Protein AF-A0A967HTM3-F1 (afdb_monomer)

pLDDT: mean 82.19, std 10.1, range [48.19, 95.38]

Mean predicted aligned error: 10.37 Å

Radius of gyration: 22.83 Å; Cα contacts (8 Å, |Δi|>4): 15; chains: 1; bounding box: 42×36×60 Å

Sequence (82 aa):
VETALAVVLAVGSGLLAHDLVRVTRDDPGFRPEGLMAMTLNLEPRYGRDEWVPMWERIMDNARSLPGVSSVAVATQAPWDGT

Solvent-accessible surface 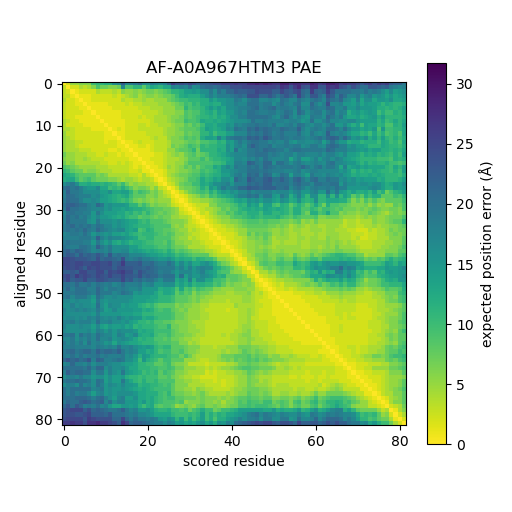area (backbone atoms only — not comparable to full-atom values): 5577 Å² total; per-residue (Å²): 108,73,66,59,55,50,52,53,50,52,52,53,51,51,51,52,53,50,52,53,56,49,63,74,66,48,80,86,84,67,77,70,79,93,63,83,86,82,89,82,88,74,74,94,81,67,56,83,86,50,50,60,64,50,52,52,54,53,45,54,57,54,54,70,41,89,90,50,89,79,80,86,88,68,96,67,65,99,68,74,92,121

Structure (mmCIF, N/CA/C/O backbone):
data_AF-A0A967HTM3-F1
#
_entry.id   AF-A0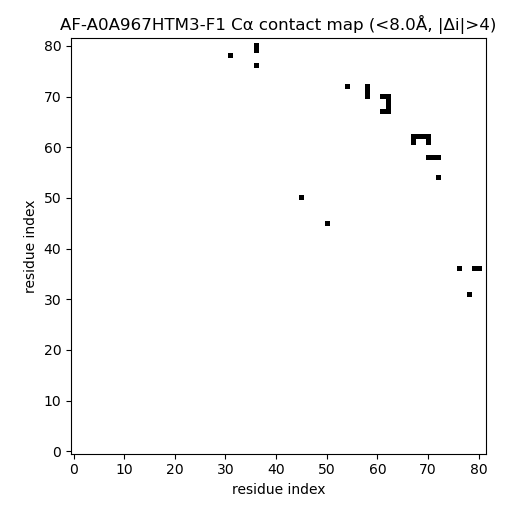A967HTM3-F1
#
loop_
_atom_site.group_PDB
_atom_site.id
_atom_site.type_symbol
_atom_site.label_atom_id
_atom_site.label_alt_id
_atom_site.label_comp_id
_atom_site.label_asym_id
_atom_site.label_entity_id
_atom_site.label_seq_id
_atom_site.pdbx_PDB_ins_code
_atom_site.Cartn_x
_atom_site.Cartn_y
_atom_site.Cartn_z
_atom_site.occupancy
_atom_site.B_iso_or_equiv
_atom_site.auth_seq_id
_atom_site.auth_comp_id
_atom_site.auth_asym_id
_atom_site.auth_atom_id
_atom_site.pdbx_PDB_model_num
ATOM 1 N N . VAL A 1 1 ? -15.422 18.228 41.621 1.00 70.81 1 VAL A N 1
ATOM 2 C CA . VAL A 1 1 ? -15.156 18.750 40.255 1.00 70.81 1 VAL A CA 1
ATOM 3 C C . VAL A 1 1 ? -14.076 17.931 39.552 1.00 70.81 1 VAL A C 1
ATOM 5 O O . VAL A 1 1 ? -14.263 17.587 38.397 1.00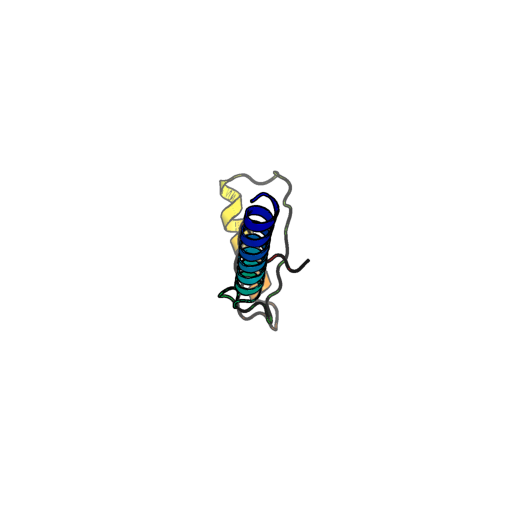 70.81 1 VAL A O 1
ATOM 8 N N . GLU A 1 2 ? -13.011 17.536 40.254 1.00 77.12 2 GLU A N 1
ATOM 9 C CA . GLU A 1 2 ? -11.931 16.672 39.737 1.00 77.12 2 GLU A CA 1
ATOM 10 C C . GLU A 1 2 ? -12.429 15.373 39.069 1.00 77.12 2 GLU A C 1
ATOM 12 O O . GLU A 1 2 ? -12.060 15.058 37.942 1.00 77.12 2 GLU A O 1
ATOM 17 N N . THR A 1 3 ? -13.386 14.688 39.696 1.00 90.56 3 THR A N 1
ATOM 18 C CA . THR A 1 3 ? -14.040 13.493 39.138 1.00 90.56 3 THR A CA 1
ATOM 19 C C . THR A 1 3 ? -14.894 13.774 37.900 1.00 90.56 3 THR A C 1
ATOM 21 O O . THR A 1 3 ? -14.963 12.936 37.009 1.00 90.56 3 THR A O 1
ATOM 24 N N . ALA A 1 4 ? -15.517 14.950 37.796 1.00 90.50 4 ALA A N 1
ATOM 25 C CA . ALA A 1 4 ? -16.33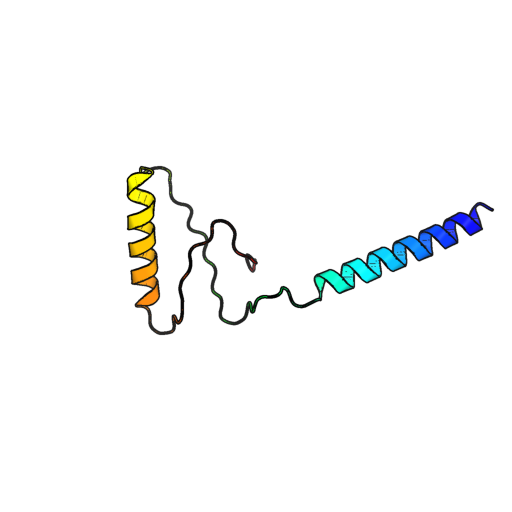1 15.310 36.634 1.00 90.50 4 ALA A CA 1
ATOM 26 C C . ALA A 1 4 ? -15.459 15.528 35.387 1.00 90.50 4 ALA A C 1
ATOM 28 O O . ALA A 1 4 ? -15.795 15.048 34.308 1.00 90.50 4 ALA A O 1
ATOM 29 N N . LEU A 1 5 ? -14.304 16.180 35.550 1.00 91.25 5 LEU A N 1
ATOM 30 C CA . LEU A 1 5 ? -13.304 16.330 34.489 1.00 91.25 5 LEU A CA 1
ATOM 31 C C . LEU A 1 5 ? -12.710 14.982 34.070 1.00 91.25 5 LEU A C 1
ATOM 33 O O . LEU A 1 5 ? -12.568 14.730 32.876 1.00 91.25 5 LEU A O 1
ATOM 37 N N . ALA A 1 6 ? -12.427 14.098 35.030 1.00 93.12 6 ALA A N 1
ATOM 38 C CA . ALA A 1 6 ? -11.930 12.756 34.741 1.00 93.12 6 ALA A CA 1
ATOM 39 C C . ALA A 1 6 ? -12.926 11.932 33.905 1.00 93.12 6 ALA A C 1
ATOM 41 O O . ALA A 1 6 ? -12.522 11.269 32.953 1.00 93.12 6 ALA A O 1
ATOM 42 N N . VAL A 1 7 ? -14.228 12.014 34.207 1.00 93.94 7 VAL A N 1
ATOM 43 C CA . VAL A 1 7 ? -15.278 11.326 33.436 1.00 93.94 7 VAL A CA 1
ATOM 44 C C . VAL A 1 7 ? -15.389 11.891 32.021 1.00 93.94 7 VAL A C 1
ATOM 46 O O . VAL A 1 7 ? -15.437 11.123 31.064 1.00 93.94 7 VAL A O 1
ATOM 49 N N . VAL A 1 8 ? -15.374 13.218 31.863 1.00 95.25 8 VAL A N 1
ATOM 50 C CA . VAL A 1 8 ? -15.402 13.857 30.536 1.00 95.25 8 VAL A CA 1
ATOM 51 C C . VAL A 1 8 ? -14.185 13.445 29.702 1.00 95.25 8 VAL A C 1
ATOM 53 O O . VAL A 1 8 ? -14.336 13.092 28.533 1.00 95.25 8 VAL A O 1
ATOM 56 N N . LEU A 1 9 ? -12.992 13.420 30.305 1.00 94.19 9 LEU A N 1
ATOM 57 C CA . LEU A 1 9 ? -11.767 12.986 29.634 1.00 94.19 9 LEU A CA 1
ATOM 58 C C . LEU A 1 9 ? -11.825 11.505 29.237 1.00 94.19 9 LEU A C 1
ATOM 60 O O . LEU A 1 9 ? -11.446 11.167 28.121 1.00 94.19 9 LEU A O 1
ATOM 64 N N . ALA A 1 10 ? -12.315 10.633 30.121 1.00 95.00 10 ALA A N 1
ATOM 65 C CA . ALA A 1 10 ? -12.432 9.199 29.860 1.00 95.00 10 ALA A CA 1
ATOM 66 C C . ALA A 1 10 ? -13.426 8.886 28.731 1.00 95.00 10 ALA A C 1
ATOM 68 O O . ALA A 1 10 ? -13.173 8.018 27.898 1.00 95.00 10 ALA A O 1
ATOM 69 N N . VAL A 1 11 ? -14.544 9.613 28.669 1.00 95.38 11 VAL A N 1
ATOM 70 C CA . VAL A 1 11 ? -15.502 9.490 27.563 1.00 95.38 11 VAL A CA 1
ATOM 71 C C . VAL A 1 11 ? -14.881 10.000 26.262 1.00 95.38 11 VAL A C 1
ATOM 73 O O . VAL A 1 11 ? -14.958 9.318 25.243 1.00 95.38 11 VAL A O 1
ATOM 76 N N . GLY A 1 12 ? -14.211 11.157 26.291 1.00 92.75 12 GLY A N 1
ATOM 77 C CA . GLY A 1 12 ? -13.535 11.713 25.117 1.00 92.75 12 GLY A CA 1
ATOM 78 C C . GLY A 1 12 ? -12.433 10.800 24.570 1.00 92.75 12 GLY A C 1
ATOM 79 O O . GLY A 1 12 ? -12.372 10.563 23.366 1.00 92.75 12 GLY A O 1
ATOM 80 N N . SER A 1 13 ? -11.599 10.228 25.441 1.00 93.00 13 SER A N 1
ATOM 81 C CA . SER A 1 13 ? -10.540 9.299 25.035 1.00 93.00 13 SER A CA 1
ATOM 82 C C . SER A 1 13 ? -11.097 7.976 24.504 1.00 93.00 13 SER A C 1
ATOM 84 O O . SER A 1 13 ? -10.582 7.459 23.515 1.00 93.00 13 SER A O 1
ATOM 86 N N . GLY A 1 14 ? -12.177 7.457 25.099 1.00 93.00 14 GLY A N 1
ATOM 87 C CA . GLY A 1 14 ? -12.864 6.259 24.618 1.00 93.00 14 GLY A CA 1
ATOM 88 C C . GLY A 1 14 ? -13.471 6.443 23.226 1.00 93.00 14 GLY A C 1
ATOM 89 O O . GLY A 1 14 ? -13.336 5.563 22.378 1.00 93.00 14 GLY A O 1
ATOM 90 N N . LEU A 1 15 ? -14.078 7.604 22.963 1.00 92.25 15 LEU A N 1
ATOM 91 C CA . LEU A 1 15 ? -14.615 7.945 21.643 1.00 92.25 15 LEU A CA 1
ATOM 92 C C . LEU A 1 15 ? -13.508 8.080 20.591 1.00 92.25 15 LEU A C 1
ATOM 94 O O . LEU A 1 15 ? -13.638 7.523 19.505 1.00 92.25 15 LEU A O 1
ATOM 98 N N . LEU A 1 16 ? -12.395 8.740 20.925 1.00 91.44 16 LEU A N 1
ATOM 99 C CA . LEU A 1 16 ? -11.238 8.844 20.029 1.00 91.44 16 LEU A CA 1
ATOM 100 C C . LEU A 1 16 ? -10.635 7.472 19.711 1.00 91.44 16 LEU A C 1
ATOM 102 O O . LEU A 1 16 ? -10.335 7.181 18.556 1.00 91.44 16 LEU A O 1
ATOM 106 N N . ALA A 1 17 ? -10.485 6.614 20.723 1.00 91.56 17 ALA A N 1
ATOM 107 C CA . ALA A 1 17 ? -10.003 5.252 20.529 1.00 91.56 17 ALA A CA 1
ATOM 108 C C . ALA A 1 17 ? -10.961 4.436 19.646 1.00 91.56 17 ALA A C 1
ATOM 110 O O . ALA A 1 17 ? -10.513 3.693 18.775 1.00 91.56 17 ALA A O 1
ATOM 111 N N . HIS A 1 18 ? -12.273 4.594 19.836 1.00 88.75 18 HIS A N 1
ATOM 112 C CA . HIS A 1 18 ? -13.286 3.929 19.021 1.00 88.75 18 HIS A CA 1
ATOM 113 C C . HIS A 1 18 ? -13.234 4.367 17.552 1.00 88.75 18 HIS A C 1
ATOM 115 O O . HIS A 1 18 ? -13.217 3.515 16.663 1.00 88.75 18 HIS A O 1
ATOM 121 N N . ASP A 1 19 ? -13.164 5.674 17.294 1.00 85.50 19 ASP A N 1
ATOM 122 C CA . ASP A 1 19 ? -13.065 6.208 15.933 1.00 85.50 19 ASP A CA 1
ATOM 123 C C . ASP A 1 19 ? -11.767 5.771 15.250 1.00 85.50 19 ASP A C 1
ATOM 125 O O . ASP A 1 19 ? -11.795 5.359 14.091 1.00 85.50 19 ASP A O 1
ATOM 129 N N . LEU A 1 20 ? -10.645 5.767 15.974 1.00 86.00 20 LEU A N 1
ATOM 130 C CA . LEU A 1 20 ? -9.369 5.297 15.439 1.00 86.00 20 LEU A CA 1
ATOM 131 C C . LEU A 1 20 ? -9.433 3.820 15.020 1.00 86.00 20 LEU A C 1
ATOM 133 O O . LEU A 1 20 ? -8.938 3.463 13.954 1.00 86.00 20 LEU A O 1
ATOM 137 N N . VAL A 1 21 ? -10.075 2.965 15.824 1.00 85.75 21 VAL A N 1
ATOM 138 C CA . VAL A 1 21 ? -10.281 1.543 15.492 1.00 85.75 21 VAL A CA 1
ATOM 139 C C . VAL A 1 21 ? -11.219 1.361 14.298 1.00 85.75 21 VAL A C 1
ATOM 141 O O . VAL A 1 21 ? -11.088 0.382 13.566 1.00 85.75 21 VAL A O 1
ATOM 144 N N . ARG A 1 22 ? -12.175 2.273 14.085 1.00 81.94 22 ARG A N 1
ATOM 145 C CA . ARG A 1 22 ? -13.058 2.216 12.914 1.00 81.94 22 ARG A CA 1
ATOM 146 C C . ARG A 1 22 ? -12.301 2.572 11.636 1.00 81.94 22 ARG A C 1
ATOM 148 O O . ARG A 1 22 ? -12.365 1.816 10.678 1.00 81.94 22 ARG A O 1
ATOM 155 N N . VAL A 1 23 ? -11.511 3.644 11.666 1.00 78.69 23 VAL A N 1
ATOM 156 C CA . VAL A 1 23 ? -10.721 4.107 10.512 1.00 78.69 23 VAL A CA 1
ATOM 157 C C . VAL A 1 23 ? -9.696 3.070 10.053 1.00 78.69 23 VAL A C 1
ATOM 159 O O . VAL A 1 23 ? -9.475 2.925 8.859 1.00 78.69 23 VAL A O 1
ATOM 162 N N . THR A 1 24 ? -9.084 2.313 10.967 1.00 73.88 24 THR A N 1
ATOM 163 C CA . THR A 1 24 ? -8.131 1.251 10.589 1.00 73.88 24 THR A CA 1
ATOM 164 C C . THR A 1 24 ? -8.794 -0.019 10.057 1.00 73.88 24 THR A C 1
ATOM 166 O O . THR A 1 24 ? -8.101 -0.884 9.527 1.00 73.88 24 THR A O 1
ATOM 169 N N . ARG A 1 25 ? -10.114 -0.162 10.221 1.00 66.44 25 ARG A N 1
ATOM 170 C CA . ARG A 1 25 ? -10.901 -1.299 9.720 1.00 66.44 25 ARG A CA 1
ATOM 171 C C . ARG A 1 25 ? -11.659 -0.993 8.439 1.00 66.44 25 ARG A C 1
ATOM 173 O O . ARG A 1 25 ? -12.125 -1.935 7.801 1.00 66.44 25 ARG A O 1
ATOM 180 N N . ASP A 1 26 ? -11.827 0.281 8.107 1.00 67.56 26 ASP A N 1
ATOM 181 C CA . ASP A 1 26 ? -12.422 0.673 6.839 1.00 67.56 26 ASP A CA 1
ATOM 182 C C . ASP A 1 26 ? -11.521 0.208 5.685 1.00 67.56 26 ASP A C 1
ATOM 184 O O . ASP A 1 26 ? -10.294 0.160 5.808 1.00 67.56 26 ASP A O 1
ATOM 188 N N . ASP A 1 27 ? -12.161 -0.203 4.587 1.00 64.88 27 ASP A N 1
ATOM 189 C CA . ASP A 1 27 ? -11.508 -0.753 3.400 1.00 64.88 27 ASP A CA 1
ATOM 190 C C . ASP A 1 27 ? -10.354 0.174 2.977 1.00 64.88 27 ASP A C 1
ATOM 192 O O . ASP A 1 27 ? -10.584 1.372 2.775 1.00 64.88 27 ASP A O 1
ATOM 196 N N . PRO A 1 28 ? -9.116 -0.335 2.846 1.00 70.19 28 PRO A N 1
ATOM 197 C CA . PRO A 1 28 ? -7.945 0.485 2.544 1.00 70.19 28 PRO A CA 1
ATOM 198 C C . PRO A 1 28 ? -8.025 1.176 1.168 1.00 70.19 28 PRO A C 1
ATOM 200 O O . PRO A 1 28 ? -7.110 1.906 0.785 1.00 70.19 28 PRO A O 1
ATOM 2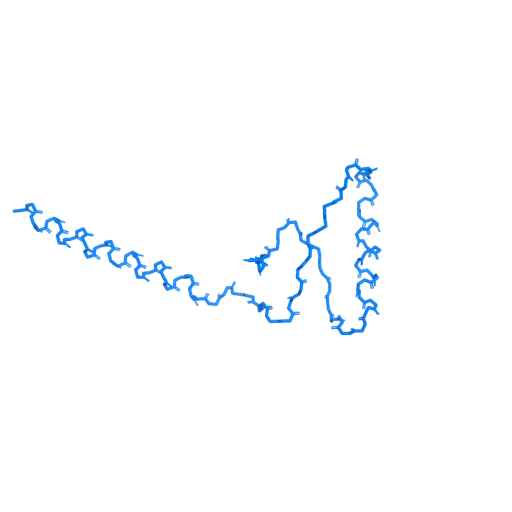03 N N . GLY A 1 29 ? -9.105 0.961 0.408 1.00 73.94 29 GLY A N 1
ATOM 204 C CA . GLY A 1 29 ? -9.359 1.574 -0.889 1.00 73.94 29 GLY A CA 1
ATOM 205 C C . GLY A 1 29 ? -8.646 0.847 -2.024 1.00 73.94 29 GLY A C 1
ATOM 206 O O . GLY A 1 29 ? -8.700 1.290 -3.172 1.00 73.94 29 GLY A O 1
ATOM 207 N N . PHE A 1 30 ? -7.986 -0.273 -1.723 1.00 73.75 30 PHE A N 1
ATOM 208 C CA . PHE A 1 30 ? -7.342 -1.152 -2.688 1.00 73.75 30 PHE A CA 1
ATOM 209 C C . PHE A 1 30 ? -7.533 -2.614 -2.275 1.00 73.75 30 PHE A C 1
ATOM 211 O O . PHE A 1 30 ? -7.749 -2.923 -1.109 1.00 73.75 30 PHE A O 1
ATOM 218 N N . ARG A 1 31 ? -7.451 -3.520 -3.250 1.00 74.00 31 ARG A N 1
ATOM 219 C CA . ARG A 1 31 ? -7.661 -4.956 -3.038 1.00 74.00 31 ARG A CA 1
ATOM 220 C C . ARG A 1 31 ? -6.309 -5.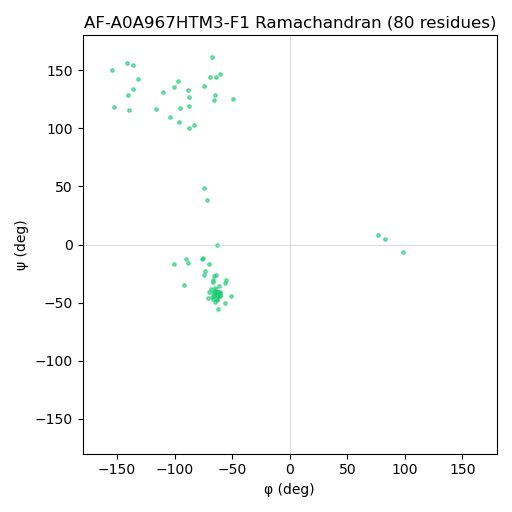645 -2.854 1.00 74.00 31 ARG A C 1
ATOM 222 O O . ARG A 1 31 ? -5.590 -5.761 -3.848 1.00 74.00 31 ARG A O 1
ATOM 229 N N . PRO A 1 32 ? -5.917 -6.052 -1.634 1.00 74.56 32 PRO A N 1
ATOM 230 C CA . PRO A 1 32 ? -4.670 -6.781 -1.413 1.00 74.56 32 PRO A CA 1
ATOM 231 C C . PRO A 1 32 ? -4.719 -8.215 -1.966 1.00 74.56 32 PRO A C 1
ATOM 233 O O . PRO A 1 32 ? -3.675 -8.844 -2.141 1.00 74.56 32 PRO A O 1
ATOM 236 N N . GLU A 1 33 ? -5.906 -8.756 -2.256 1.00 79.69 33 GLU A N 1
ATOM 237 C CA . GLU A 1 33 ? -6.061 -10.132 -2.719 1.00 79.69 33 GLU A CA 1
ATOM 238 C C . GLU A 1 33 ? -5.418 -10.339 -4.097 1.00 79.69 33 GLU A C 1
ATOM 240 O O . GLU A 1 33 ? -5.755 -9.676 -5.077 1.00 79.69 33 GLU A O 1
ATOM 245 N N . GLY A 1 34 ? -4.504 -11.309 -4.184 1.00 77.62 34 GLY A N 1
ATOM 246 C CA . GLY A 1 34 ? -3.795 -11.624 -5.426 1.00 77.62 34 GLY A CA 1
ATOM 247 C C . GLY A 1 34 ? -2.679 -10.638 -5.785 1.00 77.62 34 GLY A C 1
ATOM 248 O O . GLY A 1 34 ? -2.115 -10.755 -6.873 1.00 77.62 34 GLY A O 1
ATOM 249 N N . LEU A 1 35 ? -2.332 -9.700 -4.893 1.00 83.25 35 LEU A N 1
ATOM 250 C CA . LEU A 1 35 ? -1.141 -8.866 -5.035 1.00 83.25 35 LEU A CA 1
ATOM 251 C C . LEU A 1 35 ? 0.077 -9.548 -4.408 1.00 83.25 35 LEU A C 1
ATOM 253 O O . LEU A 1 35 ? 0.042 -10.013 -3.272 1.00 83.25 35 LEU A O 1
ATOM 257 N N . MET A 1 36 ? 1.179 -9.560 -5.155 1.00 81.88 36 MET A N 1
ATOM 258 C CA . MET A 1 36 ? 2.494 -9.946 -4.657 1.00 81.88 36 MET A CA 1
ATOM 259 C C . MET A 1 36 ? 3.412 -8.729 -4.734 1.00 81.88 36 MET A C 1
ATOM 261 O O . MET A 1 36 ? 3.680 -8.217 -5.821 1.00 81.88 36 MET A O 1
ATOM 265 N N . ALA A 1 37 ? 3.878 -8.262 -3.577 1.00 84.25 37 ALA A N 1
ATOM 266 C CA . ALA A 1 37 ? 4.873 -7.204 -3.477 1.00 84.25 37 ALA A CA 1
ATOM 267 C C . ALA A 1 37 ? 6.266 -7.818 -3.283 1.00 84.25 37 ALA A C 1
ATOM 269 O O . ALA A 1 37 ? 6.427 -8.811 -2.576 1.00 84.25 37 ALA A O 1
ATOM 270 N N . MET A 1 38 ? 7.276 -7.230 -3.922 1.00 80.94 38 MET A N 1
ATOM 271 C CA . MET A 1 38 ? 8.674 -7.614 -3.743 1.00 80.94 38 MET A CA 1
ATOM 272 C C . MET A 1 38 ? 9.546 -6.364 -3.732 1.00 80.94 38 MET A C 1
ATOM 274 O O . MET A 1 38 ? 9.495 -5.554 -4.658 1.00 80.94 38 MET A O 1
ATOM 278 N N . THR A 1 39 ? 10.383 -6.244 -2.706 1.00 82.75 39 THR A N 1
ATOM 279 C CA . THR A 1 39 ? 11.329 -5.136 -2.564 1.00 82.75 39 THR A CA 1
ATOM 280 C C . THR A 1 39 ? 12.687 -5.549 -3.117 1.00 82.75 39 THR A C 1
ATOM 282 O O . THR A 1 39 ? 13.324 -6.475 -2.615 1.00 82.75 39 THR A O 1
ATOM 285 N N . LEU A 1 40 ? 13.140 -4.855 -4.162 1.00 79.00 40 LEU A N 1
ATOM 286 C CA . LEU A 1 40 ? 14.449 -5.073 -4.773 1.00 79.00 40 LEU A CA 1
ATOM 287 C C . LEU A 1 40 ? 15.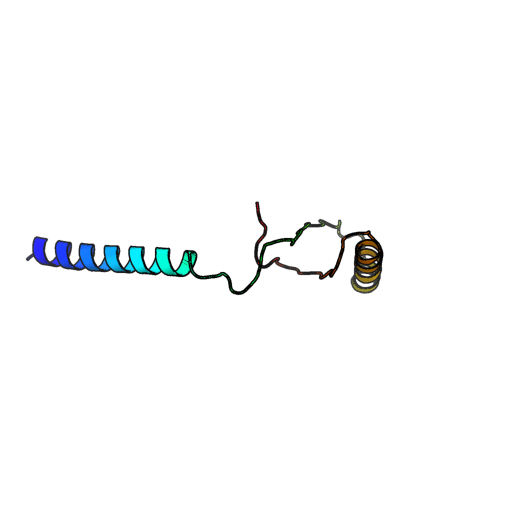408 -3.963 -4.343 1.00 79.00 40 LEU A C 1
ATOM 289 O O . LEU A 1 40 ? 15.294 -2.820 -4.785 1.00 79.00 40 LEU A O 1
ATOM 293 N N . ASN A 1 41 ? 16.380 -4.315 -3.504 1.00 78.81 41 ASN A N 1
ATOM 294 C CA . ASN A 1 41 ? 17.464 -3.417 -3.122 1.00 78.81 41 ASN A CA 1
ATOM 295 C C . ASN A 1 41 ? 18.599 -3.534 -4.138 1.00 78.81 41 ASN A C 1
ATOM 297 O O . ASN A 1 41 ? 19.385 -4.479 -4.109 1.00 78.81 41 ASN A O 1
ATOM 301 N N . LEU A 1 42 ? 18.660 -2.579 -5.060 1.00 72.38 42 LEU A N 1
ATOM 302 C CA . LEU A 1 42 ? 19.723 -2.493 -6.054 1.00 72.38 42 LEU A CA 1
ATOM 303 C C . LEU A 1 42 ? 20.892 -1.691 -5.474 1.00 72.38 42 LEU A C 1
ATOM 305 O O . LEU A 1 42 ? 20.718 -0.563 -5.014 1.00 72.38 42 LEU A O 1
ATOM 309 N N . GLU A 1 43 ? 22.093 -2.265 -5.511 1.00 71.56 43 GLU A N 1
ATOM 310 C CA . GLU A 1 43 ? 23.319 -1.525 -5.203 1.00 71.56 43 GLU A CA 1
ATOM 311 C C . GLU A 1 43 ? 23.481 -0.350 -6.191 1.00 71.56 43 GLU A C 1
ATOM 313 O O . GLU A 1 43 ? 23.091 -0.484 -7.356 1.00 71.56 43 GLU A O 1
ATOM 318 N N . PRO A 1 44 ? 24.061 0.794 -5.774 1.00 66.94 44 PRO A N 1
ATOM 319 C CA . PRO A 1 44 ? 24.157 2.024 -6.571 1.00 66.94 44 PRO A CA 1
ATOM 320 C C . PRO A 1 44 ? 25.210 1.922 -7.693 1.00 66.94 44 PRO A C 1
ATOM 322 O O . PRO A 1 44 ? 26.082 2.774 -7.836 1.00 66.94 44 PRO A O 1
ATOM 325 N N . ARG A 1 45 ? 25.167 0.840 -8.473 1.00 67.62 45 ARG A N 1
ATOM 326 C CA . ARG A 1 45 ? 26.043 0.579 -9.619 1.00 67.62 45 ARG A CA 1
ATOM 327 C C . ARG A 1 45 ? 25.510 1.151 -10.930 1.00 67.62 45 ARG A C 1
ATOM 329 O O . ARG A 1 45 ? 26.289 1.259 -11.867 1.00 67.62 45 ARG A O 1
ATOM 336 N N . TYR A 1 46 ? 24.230 1.512 -10.995 1.00 67.69 46 TYR A N 1
ATOM 337 C CA . TYR A 1 46 ? 23.594 2.016 -12.214 1.00 67.69 46 TYR A CA 1
ATOM 338 C C . TYR A 1 46 ? 23.474 3.538 -12.189 1.00 67.69 46 TYR A C 1
ATOM 340 O O . TYR A 1 46 ? 23.070 4.125 -11.180 1.00 67.69 46 TYR A O 1
ATOM 348 N N . GLY A 1 47 ? 23.814 4.174 -13.310 1.00 71.69 47 GLY A N 1
ATOM 349 C CA . GLY A 1 47 ? 23.586 5.603 -13.507 1.00 71.69 47 GLY A CA 1
ATOM 350 C C . GLY A 1 47 ? 22.091 5.929 -13.595 1.00 71.69 47 GLY A C 1
ATOM 351 O O . GLY A 1 47 ? 21.264 5.065 -13.887 1.00 71.69 47 GLY A O 1
ATOM 352 N N . ARG A 1 48 ? 21.722 7.202 -13.384 1.00 74.62 48 ARG A N 1
ATOM 353 C CA . ARG A 1 48 ? 20.319 7.656 -13.486 1.00 74.62 48 ARG A CA 1
ATOM 354 C C . ARG A 1 48 ? 19.702 7.326 -14.856 1.00 74.62 48 ARG A C 1
ATOM 356 O O . ARG A 1 48 ? 18.520 7.001 -14.920 1.00 74.62 48 ARG A O 1
ATOM 363 N N . ASP A 1 49 ? 20.513 7.353 -15.909 1.00 82.25 49 ASP A N 1
ATOM 364 C CA . ASP A 1 49 ? 20.090 7.106 -17.293 1.00 82.25 49 ASP A CA 1
ATOM 365 C C . ASP A 1 49 ? 19.792 5.621 -17.577 1.00 82.25 49 ASP A C 1
ATOM 367 O O . ASP A 1 49 ? 19.013 5.298 -18.469 1.00 82.25 49 ASP A O 1
ATOM 371 N N . GLU A 1 50 ? 20.361 4.704 -16.789 1.00 83.81 50 GLU A N 1
ATOM 372 C CA . GLU A 1 50 ? 20.176 3.253 -16.941 1.00 83.81 50 GLU A CA 1
ATOM 373 C C . GLU A 1 50 ? 18.989 2.724 -16.122 1.00 83.81 50 GLU A C 1
ATOM 375 O O . GLU A 1 50 ? 18.538 1.594 -16.314 1.00 83.81 50 GLU A O 1
ATOM 380 N N . TRP A 1 51 ? 18.454 3.545 -15.215 1.00 83.00 51 TRP A N 1
ATOM 381 C CA . TRP A 1 51 ? 17.439 3.128 -14.251 1.00 83.00 51 TRP A CA 1
ATOM 382 C C . TRP A 1 51 ? 16.106 2.766 -14.914 1.00 83.00 51 TRP A C 1
ATOM 384 O O . TRP A 1 51 ? 15.525 1.722 -14.625 1.00 83.00 51 TRP A O 1
ATOM 394 N N . VAL A 1 52 ? 15.635 3.615 -15.831 1.00 85.94 52 VAL A N 1
ATOM 395 C CA . VAL A 1 52 ? 14.381 3.411 -16.574 1.00 85.94 52 VAL A CA 1
ATOM 396 C C . VAL A 1 52 ? 14.425 2.137 -17.432 1.00 85.94 52 VAL A C 1
ATOM 398 O O . VAL A 1 52 ? 13.588 1.261 -17.205 1.00 85.94 52 VAL A O 1
ATOM 401 N N . PRO A 1 53 ? 15.405 1.952 -18.342 1.00 89.44 53 PRO A N 1
ATOM 402 C CA . PRO A 1 53 ? 15.445 0.758 -19.189 1.00 89.44 53 PRO A CA 1
ATOM 403 C C . PRO A 1 53 ? 15.680 -0.538 -18.398 1.00 89.44 53 PRO A C 1
ATOM 405 O O . PRO A 1 53 ? 15.253 -1.610 -18.828 1.00 89.44 53 PRO A O 1
ATOM 408 N N . MET A 1 54 ? 16.337 -0.474 -17.235 1.00 86.38 54 MET A N 1
ATOM 409 C CA . MET A 1 54 ? 16.454 -1.622 -16.335 1.00 86.38 54 MET A CA 1
ATOM 410 C C . MET A 1 54 ? 15.087 -2.042 -15.777 1.00 86.38 54 MET A C 1
ATOM 412 O O . MET A 1 54 ? 14.738 -3.222 -15.850 1.00 86.38 54 MET A O 1
ATOM 416 N N . TRP A 1 55 ? 14.296 -1.097 -15.254 1.00 88.00 55 TRP A N 1
ATOM 417 C CA . TRP A 1 55 ? 12.965 -1.398 -14.716 1.00 88.00 55 TRP A CA 1
ATOM 418 C C . TRP A 1 55 ? 11.991 -1.8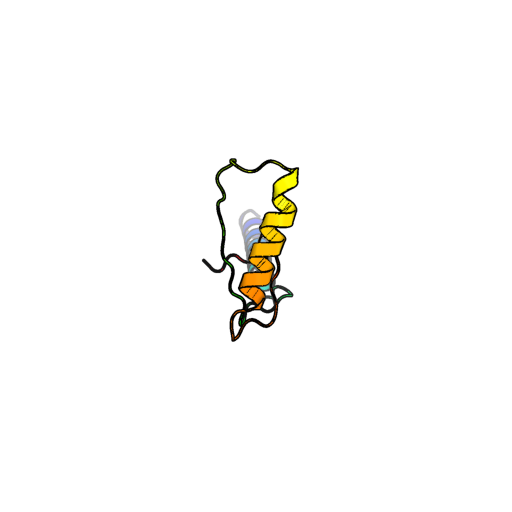89 -15.783 1.00 88.00 55 TRP A C 1
ATOM 420 O O . TRP A 1 55 ? 11.223 -2.809 -15.510 1.00 88.00 55 TRP A O 1
ATOM 430 N N . GLU A 1 56 ? 12.050 -1.342 -16.996 1.00 90.19 56 GLU A N 1
ATOM 431 C CA . GLU A 1 56 ? 11.258 -1.833 -18.131 1.00 90.19 56 GLU A CA 1
ATOM 432 C C . GLU A 1 56 ? 11.525 -3.319 -18.395 1.00 90.19 56 GLU A C 1
ATOM 434 O O . GLU A 1 56 ? 10.592 -4.121 -18.385 1.00 90.19 56 GLU A O 1
ATOM 439 N N . ARG A 1 57 ? 12.800 -3.719 -18.493 1.00 90.44 57 ARG A N 1
ATOM 440 C CA . ARG A 1 57 ? 13.182 -5.128 -18.694 1.00 90.44 57 ARG A CA 1
ATOM 441 C C . ARG A 1 57 ? 12.703 -6.040 -17.566 1.00 90.44 57 ARG A C 1
ATOM 443 O O . ARG A 1 57 ? 12.260 -7.157 -17.827 1.00 90.44 57 ARG A O 1
ATOM 450 N N . ILE A 1 58 ? 12.803 -5.589 -16.314 1.00 89.50 58 ILE A N 1
ATOM 451 C CA . ILE A 1 58 ? 12.331 -6.357 -15.152 1.00 89.50 58 ILE A CA 1
ATOM 452 C C . ILE A 1 58 ? 10.815 -6.560 -15.236 1.00 89.50 58 ILE A C 1
ATOM 454 O O . ILE A 1 58 ? 10.336 -7.683 -15.065 1.00 89.50 58 ILE A O 1
ATOM 458 N N . MET A 1 59 ? 10.063 -5.497 -15.529 1.00 91.69 59 MET A N 1
ATOM 459 C CA . MET A 1 59 ? 8.609 -5.576 -15.640 1.00 91.69 59 MET A CA 1
ATOM 460 C C . MET A 1 59 ? 8.164 -6.458 -16.810 1.00 91.69 59 MET A C 1
ATOM 462 O O . MET A 1 59 ? 7.219 -7.227 -16.653 1.00 91.69 59 MET A O 1
ATOM 466 N N . ASP A 1 60 ? 8.832 -6.382 -17.960 1.00 93.12 60 ASP A N 1
ATOM 467 C CA . ASP A 1 60 ? 8.476 -7.178 -19.139 1.00 93.12 60 ASP A CA 1
ATOM 468 C C . ASP A 1 60 ? 8.707 -8.673 -18.910 1.00 93.12 60 ASP A C 1
ATOM 470 O O . ASP A 1 60 ? 7.837 -9.493 -19.213 1.00 93.12 60 ASP A O 1
ATOM 474 N N . ASN A 1 61 ? 9.822 -9.030 -18.271 1.00 90.62 61 ASN A N 1
ATOM 475 C CA . ASN A 1 61 ? 10.074 -10.405 -17.850 1.00 90.62 61 ASN A CA 1
ATOM 476 C C . ASN A 1 61 ? 9.013 -10.891 -16.853 1.00 90.62 61 ASN A C 1
ATOM 478 O O . ASN A 1 61 ? 8.488 -11.992 -17.012 1.00 90.62 61 ASN A O 1
ATOM 482 N N . ALA A 1 62 ? 8.646 -10.074 -15.861 1.00 90.69 62 ALA A N 1
ATOM 483 C CA . ALA A 1 62 ? 7.604 -10.431 -14.900 1.00 90.69 62 ALA A CA 1
ATOM 484 C C . ALA A 1 62 ? 6.230 -10.633 -15.567 1.00 90.69 62 ALA A C 1
ATOM 486 O O . ALA A 1 62 ? 5.535 -11.594 -15.248 1.00 90.69 62 ALA A O 1
ATOM 487 N N . ARG A 1 63 ? 5.855 -9.791 -16.540 1.00 92.00 63 ARG A N 1
ATOM 488 C CA . ARG A 1 63 ? 4.599 -9.934 -17.304 1.00 92.00 63 ARG A CA 1
ATOM 489 C C . ARG A 1 63 ? 4.543 -11.204 -18.149 1.00 92.00 63 ARG A C 1
ATOM 491 O O . ARG A 1 63 ? 3.454 -11.684 -18.438 1.00 92.00 63 ARG A O 1
ATOM 498 N N . SER A 1 64 ? 5.694 -11.741 -18.554 1.00 92.44 64 SER A N 1
ATOM 499 C CA . SER A 1 64 ? 5.763 -12.977 -19.345 1.00 92.44 64 SER A CA 1
ATOM 500 C C . SER A 1 64 ? 5.504 -14.256 -18.536 1.00 92.44 64 SER A C 1
ATOM 502 O O . SER A 1 64 ? 5.327 -15.324 -19.123 1.00 92.44 64 SER A O 1
ATOM 504 N N . LEU A 1 65 ? 5.473 -14.173 -17.199 1.00 90.75 65 LEU A N 1
ATOM 505 C CA . LEU A 1 65 ? 5.241 -15.329 -16.339 1.00 90.75 65 LEU A CA 1
ATOM 506 C C . LEU A 1 65 ? 3.759 -15.750 -16.362 1.00 90.75 65 LEU A C 1
ATOM 508 O O . LEU A 1 65 ? 2.866 -14.904 -16.248 1.00 90.75 65 LEU A O 1
ATOM 512 N N . PRO A 1 66 ? 3.460 -17.058 -16.456 1.00 88.25 66 PRO A N 1
ATOM 513 C CA . PRO A 1 66 ? 2.086 -17.541 -16.426 1.00 88.25 66 PRO A CA 1
ATOM 514 C C . PRO A 1 66 ? 1.442 -17.247 -15.064 1.00 88.25 66 PRO A C 1
ATOM 516 O O . PRO A 1 66 ? 1.995 -17.584 -14.021 1.00 88.25 66 PRO A O 1
ATOM 519 N N . GLY A 1 67 ? 0.257 -16.632 -15.079 1.00 86.94 67 GLY A N 1
ATOM 520 C CA . GLY A 1 67 ? -0.481 -16.239 -13.871 1.00 86.94 67 GLY A CA 1
ATOM 521 C C . GLY A 1 67 ? -0.323 -14.768 -13.470 1.00 86.94 67 GLY A C 1
ATOM 522 O O . GLY A 1 67 ? -1.041 -14.313 -12.583 1.00 86.94 67 GLY A O 1
ATOM 523 N N . VAL A 1 68 ? 0.545 -14.004 -14.142 1.00 90.25 68 VAL A N 1
ATOM 524 C CA . VAL A 1 68 ? 0.678 -12.556 -13.928 1.00 90.25 68 VAL A CA 1
ATOM 525 C C . VAL A 1 68 ? -0.312 -11.800 -14.815 1.00 90.25 68 VAL A C 1
ATOM 527 O O . VAL A 1 68 ? -0.253 -11.881 -16.038 1.00 90.25 68 VAL A O 1
ATOM 530 N N . SER A 1 69 ? -1.227 -11.044 -14.205 1.00 88.25 69 SER A N 1
ATOM 531 C CA . SER A 1 69 ? -2.197 -10.200 -14.922 1.00 88.25 69 SER A CA 1
ATOM 532 C C . SER A 1 69 ? -1.703 -8.765 -15.131 1.00 88.25 69 SER A C 1
ATOM 534 O O . SER A 1 69 ? -1.997 -8.147 -16.153 1.00 88.25 69 SER A O 1
ATOM 536 N N . SER A 1 70 ? -0.948 -8.223 -14.172 1.00 87.69 70 SER A N 1
ATOM 537 C CA . SER A 1 70 ? -0.425 -6.855 -14.206 1.00 87.69 70 SER A CA 1
ATOM 538 C C . SER A 1 70 ? 0.843 -6.722 -13.367 1.00 87.69 70 SER A C 1
ATOM 540 O O . SER A 1 70 ? 0.997 -7.420 -12.368 1.00 87.69 70 SER A O 1
ATOM 542 N N . VAL A 1 71 ? 1.728 -5.802 -13.759 1.00 90.69 71 VAL A N 1
ATOM 543 C CA . VAL A 1 71 ? 2.971 -5.482 -13.040 1.00 90.69 71 VAL A CA 1
ATOM 544 C C . VAL A 1 71 ? 3.137 -3.969 -12.989 1.00 90.69 71 VAL A C 1
ATOM 546 O O . VAL A 1 71 ? 2.999 -3.304 -14.022 1.00 90.69 71 VAL A O 1
ATOM 549 N N . ALA A 1 72 ? 3.469 -3.452 -11.807 1.00 86.94 72 ALA A N 1
ATOM 550 C CA . ALA A 1 72 ? 3.762 -2.048 -11.548 1.00 86.94 72 ALA A CA 1
ATOM 551 C C . ALA A 1 72 ? 5.003 -1.915 -10.654 1.00 86.94 72 ALA A C 1
ATOM 553 O O . ALA A 1 72 ? 5.315 -2.813 -9.874 1.00 86.94 72 ALA A O 1
ATOM 554 N N . VAL A 1 73 ? 5.691 -0.779 -10.765 1.00 87.19 73 VAL A N 1
ATOM 555 C CA . VAL A 1 73 ? 6.814 -0.403 -9.898 1.00 87.19 73 VAL A CA 1
ATOM 556 C C . VAL A 1 73 ? 6.363 0.757 -9.022 1.00 87.19 73 VAL A C 1
ATOM 558 O O . VAL A 1 73 ? 5.808 1.735 -9.522 1.00 87.19 73 VAL A O 1
ATOM 561 N N . ALA A 1 74 ? 6.614 0.649 -7.721 1.00 83.31 74 ALA A N 1
ATOM 562 C CA . ALA A 1 74 ? 6.328 1.689 -6.747 1.00 83.31 74 ALA A CA 1
ATOM 563 C C . ALA A 1 74 ? 7.555 1.905 -5.858 1.00 83.31 74 ALA A C 1
ATOM 565 O O . ALA A 1 74 ? 8.251 0.958 -5.504 1.00 83.31 74 ALA A O 1
ATOM 566 N N . THR A 1 75 ? 7.817 3.157 -5.490 1.00 79.75 75 THR A N 1
ATOM 567 C CA . THR A 1 75 ? 8.843 3.500 -4.491 1.00 79.75 75 THR A CA 1
ATOM 568 C C . THR A 1 75 ? 8.394 3.181 -3.069 1.00 79.75 75 THR A C 1
ATOM 570 O O . THR A 1 75 ? 9.227 2.959 -2.199 1.00 79.75 75 THR A O 1
ATOM 573 N N . GLN A 1 76 ? 7.083 3.171 -2.840 1.00 73.69 76 GLN A N 1
ATOM 574 C CA . GLN A 1 76 ? 6.424 2.786 -1.600 1.00 73.69 76 GLN A CA 1
ATOM 575 C C . GLN A 1 76 ? 5.188 1.981 -1.996 1.00 73.69 76 GLN A C 1
ATOM 577 O O . GLN A 1 76 ? 4.305 2.509 -2.677 1.00 73.69 76 GLN A O 1
ATOM 582 N N . ALA A 1 77 ? 5.144 0.700 -1.635 1.00 76.06 77 ALA A N 1
ATOM 583 C CA . ALA A 1 77 ? 3.953 -0.106 -1.866 1.00 76.06 77 ALA A CA 1
ATOM 584 C C . ALA A 1 77 ? 2.819 0.376 -0.938 1.00 76.06 77 ALA A C 1
ATOM 586 O O . ALA A 1 77 ? 3.102 0.742 0.203 1.00 76.06 77 ALA A O 1
ATOM 587 N N . PRO A 1 78 ? 1.546 0.364 -1.387 1.00 69.94 78 PRO A N 1
ATOM 588 C CA . PRO A 1 78 ? 0.410 0.757 -0.547 1.00 69.94 78 PRO A CA 1
ATOM 589 C C . PRO A 1 78 ? 0.321 -0.038 0.759 1.00 69.94 78 PRO A C 1
ATOM 591 O O . PRO A 1 78 ? -0.129 0.488 1.771 1.00 69.94 78 PRO A O 1
ATOM 594 N N . TRP A 1 79 ? 0.772 -1.294 0.732 1.00 67.94 79 TRP A N 1
ATOM 595 C CA . TRP A 1 79 ? 0.917 -2.148 1.903 1.00 67.94 79 TRP A CA 1
ATOM 596 C C . TRP A 1 79 ? 2.024 -3.154 1.612 1.00 67.94 79 TRP A C 1
ATOM 598 O O . TRP A 1 79 ? 1.947 -3.919 0.650 1.00 67.94 79 TRP A O 1
ATOM 608 N N . ASP A 1 80 ? 3.087 -3.103 2.406 1.00 63.09 80 ASP A N 1
ATOM 609 C CA . ASP A 1 80 ? 4.075 -4.171 2.468 1.00 63.09 80 ASP A CA 1
ATOM 610 C C . ASP A 1 80 ? 3.491 -5.198 3.440 1.00 63.09 80 ASP A C 1
ATOM 612 O O . ASP A 1 80 ? 3.385 -4.925 4.632 1.00 63.09 80 ASP A O 1
ATOM 616 N N . GLY A 1 81 ? 2.937 -6.295 2.925 1.00 53.81 81 GLY A N 1
AT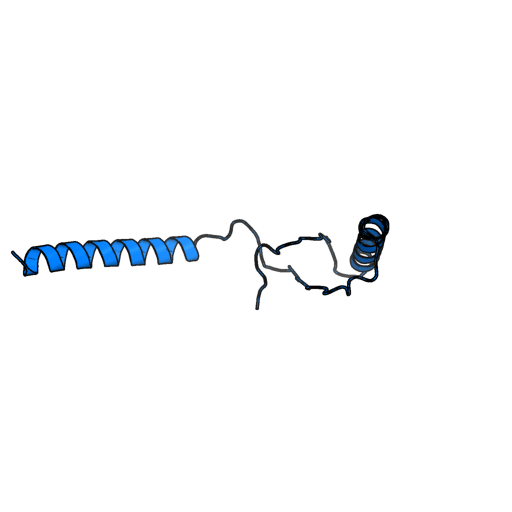OM 617 C CA . GLY A 1 81 ? 2.174 -7.284 3.700 1.00 53.81 81 GLY A CA 1
ATOM 618 C C . GLY A 1 81 ? 3.029 -8.151 4.633 1.00 53.81 81 GLY A C 1
ATOM 619 O O . GLY A 1 81 ? 2.781 -9.354 4.710 1.00 53.81 81 GLY A O 1
ATOM 620 N N . THR A 1 82 ? 4.053 -7.572 5.269 1.00 48.19 82 THR A N 1
ATOM 621 C CA . THR A 1 82 ? 4.875 -8.208 6.310 1.00 48.19 82 THR A CA 1
ATOM 622 C C . THR A 1 82 ? 4.238 -8.127 7.691 1.00 48.19 82 THR A C 1
ATOM 624 O O . THR A 1 82 ? 3.511 -7.150 7.980 1.00 48.19 82 THR A O 1
#

Secondary structure (DSSP, 8-state):
-HHHHHHHHHHHHHHHHHHHHHHTTS--SS--TT---------TTS-HHHHHHHHHHHHHHHHTSTT-------SS-S----

Foldseek 3Di:
DVVVVVVVVVVVVVVVVVVVVVVVPPDLPDDCPLDDDDDDDDDPPDDPVVVVVVVVVVQVVVCPDPPDPHDDDDPDDSDPPD